Protein AF-A0A2X3I4X1-F1 (afdb_monomer)

Foldseek 3Di:
DDDPVLVVLLVLLVVLQVVCCVVPNPVVDDPVNSCVSSVHDPVSVCVNDPD

Secondary structure (DSSP, 8-state):
---HHHHHHHHHHHHHHHHHHHHH-GGG--HHHHHHHTT--HHHHHHHS--

Mean predicted aligned error: 6.29 Å

Structure (mmCIF, N/CA/C/O backbone):
data_AF-A0A2X3I4X1-F1
#
_entry.id   AF-A0A2X3I4X1-F1
#
loop_
_atom_site.group_PDB
_atom_site.id
_atom_site.type_symbol
_atom_site.label_atom_id
_atom_site.label_alt_id
_atom_site.label_comp_id
_atom_site.label_asym_id
_atom_site.label_entity_id
_atom_site.label_seq_id
_atom_site.pdbx_PDB_ins_code
_atom_site.Cartn_x
_atom_site.Cartn_y
_atom_site.Cartn_z
_atom_site.occupancy
_atom_site.B_iso_or_equiv
_atom_site.auth_seq_id
_atom_site.auth_comp_id
_atom_site.auth_asym_id
_atom_site.auth_atom_id
_atom_site.pdbx_PDB_model_num
ATOM 1 N N . MET A 1 1 ? -13.485 -7.903 22.298 1.00 41.56 1 MET A N 1
ATOM 2 C CA . MET A 1 1 ? -13.483 -8.845 21.157 1.00 41.56 1 MET A CA 1
ATOM 3 C C . MET A 1 1 ? -13.509 -8.078 19.826 1.00 41.56 1 MET A C 1
ATOM 5 O O . MET A 1 1 ? -14.314 -8.389 18.966 1.00 41.56 1 MET A O 1
ATOM 9 N N . ASN A 1 2 ? -12.661 -7.058 19.639 1.00 42.47 2 ASN A N 1
ATOM 10 C CA . ASN A 1 2 ? -12.792 -6.138 18.501 1.00 42.47 2 ASN A CA 1
ATOM 11 C C . ASN A 1 2 ? -11.445 -6.006 17.776 1.00 42.47 2 ASN A C 1
ATOM 13 O O . ASN A 1 2 ? -10.640 -5.156 18.130 1.00 42.47 2 ASN A O 1
ATOM 17 N N . ARG A 1 3 ? -11.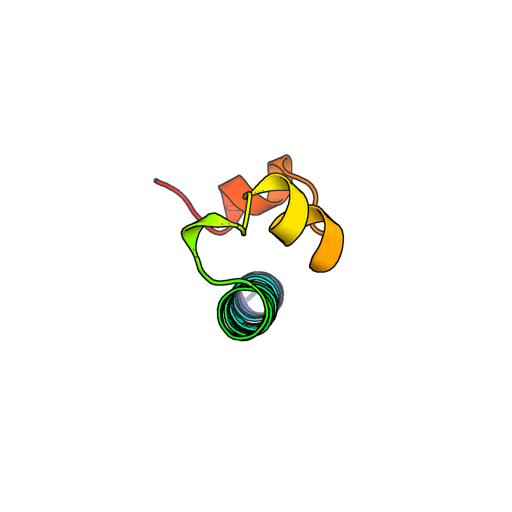153 -6.953 16.878 1.00 52.06 3 ARG A N 1
ATOM 18 C CA . ARG A 1 3 ? -9.986 -6.917 15.971 1.00 52.06 3 ARG A CA 1
ATOM 19 C C . ARG A 1 3 ? -10.352 -7.294 14.527 1.00 52.06 3 ARG A C 1
ATOM 21 O O . ARG A 1 3 ? -9.456 -7.542 13.732 1.00 52.06 3 ARG A O 1
ATOM 28 N N . HIS A 1 4 ? -11.641 -7.423 14.195 1.00 51.59 4 HIS A N 1
ATOM 29 C CA . HIS A 1 4 ? -12.037 -7.847 12.846 1.00 51.59 4 HIS A CA 1
ATOM 30 C C . HIS A 1 4 ? -11.827 -6.723 11.824 1.00 51.59 4 HIS A C 1
ATOM 32 O O . HIS A 1 4 ? -11.105 -6.934 10.860 1.00 51.59 4 HIS A O 1
ATOM 38 N N . SER A 1 5 ? -12.289 -5.503 12.113 1.00 57.41 5 SER A N 1
ATOM 39 C CA . SER A 1 5 ? -12.238 -4.374 11.171 1.00 57.41 5 SER A CA 1
ATOM 40 C C . SER A 1 5 ? -10.823 -3.972 10.725 1.00 57.41 5 SER A C 1
ATOM 42 O O . SER A 1 5 ? -10.622 -3.483 9.611 1.00 57.41 5 SER A O 1
ATOM 44 N N . ASP A 1 6 ? -9.826 -4.169 11.592 1.00 63.53 6 ASP A N 1
ATOM 45 C CA . ASP A 1 6 ? -8.426 -3.865 11.282 1.00 63.53 6 ASP A CA 1
ATOM 46 C C . ASP A 1 6 ? -7.803 -4.890 10.328 1.00 63.53 6 ASP A C 1
ATOM 48 O O . ASP A 1 6 ? -6.973 -4.541 9.485 1.00 63.53 6 ASP A O 1
ATOM 52 N N . CYS A 1 7 ? -8.223 -6.154 10.443 1.00 66.62 7 CYS A N 1
ATOM 53 C CA . CYS A 1 7 ? -7.785 -7.220 9.551 1.00 66.62 7 CYS A CA 1
ATOM 54 C C . CYS A 1 7 ? -8.352 -7.007 8.146 1.00 66.62 7 CYS A C 1
ATOM 56 O O . CYS A 1 7 ? -7.595 -7.067 7.180 1.00 66.62 7 CYS A O 1
ATOM 58 N N . ASP A 1 8 ? -9.634 -6.636 8.053 1.00 81.06 8 ASP A N 1
ATOM 59 C CA . ASP A 1 8 ? -10.313 -6.346 6.785 1.00 81.06 8 ASP A CA 1
ATOM 60 C C . ASP A 1 8 ? -9.599 -5.243 5.986 1.00 81.06 8 ASP A C 1
ATOM 62 O O . ASP A 1 8 ? -9.354 -5.380 4.786 1.00 81.06 8 ASP A O 1
ATOM 66 N N . THR A 1 9 ? -9.193 -4.157 6.652 1.00 84.56 9 THR A N 1
ATOM 67 C CA . THR A 1 9 ? -8.529 -3.031 5.972 1.00 84.56 9 THR A CA 1
ATOM 68 C C . THR A 1 9 ? -7.110 -3.399 5.536 1.00 84.56 9 THR A C 1
ATOM 70 O O . THR A 1 9 ? -6.677 -3.053 4.436 1.00 84.56 9 THR A O 1
ATOM 73 N N . ARG A 1 10 ? -6.377 -4.147 6.367 1.00 85.75 10 ARG A N 1
ATOM 74 C CA . ARG A 1 10 ? -5.035 -4.637 6.031 1.00 85.75 10 ARG A CA 1
ATOM 75 C C . ARG A 1 10 ? -5.061 -5.619 4.858 1.00 85.75 10 ARG A C 1
ATOM 77 O O . ARG A 1 10 ? -4.229 -5.496 3.959 1.00 85.75 10 ARG A O 1
ATOM 84 N N . GLU A 1 11 ? -5.992 -6.570 4.853 1.00 88.31 11 GLU A N 1
ATOM 85 C CA . GLU A 1 11 ? -6.190 -7.499 3.734 1.00 88.31 11 GLU A CA 1
ATOM 86 C C . GLU A 1 11 ? -6.590 -6.764 2.461 1.00 88.31 11 GLU A C 1
ATOM 88 O O . GLU A 1 11 ? -6.034 -7.047 1.402 1.00 88.31 11 GLU A 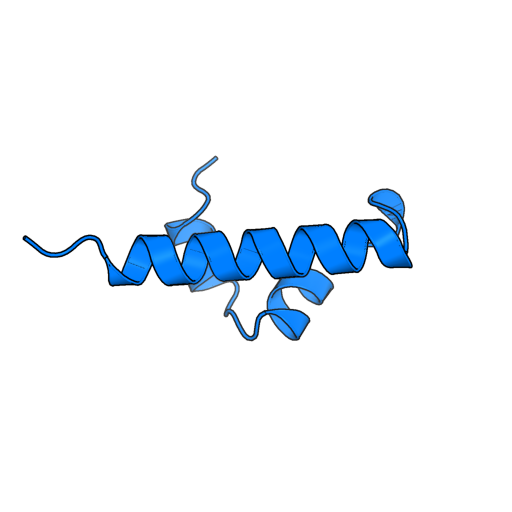O 1
ATOM 93 N N . HIS A 1 12 ? -7.461 -5.759 2.559 1.00 88.94 12 HIS A N 1
ATOM 94 C CA . HIS A 1 12 ? -7.825 -4.928 1.417 1.00 88.94 12 HIS A CA 1
ATOM 95 C C . HIS A 1 12 ? -6.610 -4.217 0.794 1.00 88.94 12 HIS A C 1
ATOM 97 O O . HIS A 1 12 ? -6.429 -4.235 -0.428 1.00 88.94 12 HIS A O 1
ATOM 103 N N . ILE A 1 13 ? -5.734 -3.641 1.624 1.00 87.81 13 ILE A N 1
ATOM 104 C CA . ILE A 1 13 ? -4.496 -2.996 1.166 1.00 87.81 13 ILE A CA 1
ATOM 105 C C . ILE A 1 13 ? -3.559 -4.022 0.509 1.00 87.81 13 ILE A C 1
ATOM 107 O O . ILE A 1 13 ? -2.986 -3.739 -0.542 1.00 87.81 13 ILE A O 1
ATOM 111 N N . LEU A 1 14 ? -3.415 -5.219 1.084 1.00 88.12 14 LEU A N 1
ATOM 112 C CA . LEU A 1 14 ? -2.580 -6.282 0.511 1.00 88.12 14 LEU A CA 1
ATOM 113 C C . LEU A 1 14 ? -3.123 -6.781 -0.831 1.00 88.12 14 LEU A C 1
ATOM 115 O O . LEU A 1 14 ? -2.358 -6.862 -1.787 1.00 88.12 14 LEU A O 1
ATOM 119 N N . ALA A 1 15 ? -4.427 -7.047 -0.928 1.00 90.62 15 ALA A N 1
ATOM 120 C CA . ALA A 1 15 ? -5.072 -7.492 -2.161 1.00 90.62 15 ALA A CA 1
ATOM 121 C C . ALA A 1 15 ? -4.940 -6.443 -3.275 1.00 90.62 15 ALA A C 1
ATOM 123 O O . ALA A 1 15 ? -4.580 -6.764 -4.407 1.00 90.62 15 ALA A O 1
ATOM 124 N N . THR A 1 16 ? -5.155 -5.167 -2.943 1.00 90.12 16 THR A N 1
ATOM 125 C CA . THR A 1 16 ? -4.970 -4.057 -3.887 1.00 90.12 16 THR A CA 1
ATOM 126 C C . THR A 1 16 ? -3.514 -3.954 -4.337 1.00 90.12 16 THR A C 1
ATOM 128 O O . THR A 1 16 ? -3.231 -3.770 -5.522 1.00 90.12 16 THR A O 1
ATOM 131 N N . GLY A 1 17 ? -2.578 -4.111 -3.401 1.00 88.62 17 GLY A N 1
ATOM 132 C CA . GLY A 1 17 ? -1.153 -4.100 -3.693 1.00 88.62 17 GLY A CA 1
ATOM 133 C C . GLY A 1 17 ? -0.728 -5.243 -4.597 1.00 88.62 17 GLY A C 1
ATOM 134 O O . GLY A 1 17 ? -0.021 -5.004 -5.569 1.00 88.62 17 GLY A O 1
ATOM 135 N N . GLU A 1 18 ? -1.208 -6.455 -4.338 1.00 88.62 18 GLU A N 1
ATOM 136 C CA . GLU A 1 18 ? -0.954 -7.627 -5.172 1.00 88.62 18 GLU A CA 1
ATOM 137 C C . GLU A 1 18 ? -1.451 -7.411 -6.606 1.00 88.62 18 GLU A C 1
ATOM 139 O O . GLU A 1 18 ? -0.690 -7.595 -7.556 1.00 88.62 18 GLU A O 1
ATOM 144 N N . GLN A 1 19 ? -2.686 -6.925 -6.769 1.00 87.44 19 GLN A N 1
ATOM 145 C CA . GLN A 1 19 ? -3.256 -6.625 -8.083 1.00 87.44 19 GLN A CA 1
ATOM 146 C C . GLN A 1 19 ? -2.434 -5.577 -8.841 1.00 87.44 19 GLN A C 1
ATOM 148 O O . GLN A 1 19 ? -2.130 -5.760 -10.022 1.00 87.44 19 GLN A O 1
ATOM 153 N N . LEU A 1 20 ? -2.025 -4.495 -8.175 1.00 86.12 20 LEU A N 1
ATOM 154 C CA . LEU A 1 20 ? -1.174 -3.467 -8.779 1.00 86.12 20 LEU A CA 1
ATOM 155 C C . LEU A 1 20 ? 0.210 -4.012 -9.146 1.00 86.12 20 LEU A C 1
ATOM 157 O O . LEU A 1 20 ? 0.743 -3.687 -10.209 1.00 86.12 20 LEU A O 1
ATOM 161 N N . CYS A 1 21 ? 0.766 -4.873 -8.298 1.00 85.31 21 CYS A N 1
ATOM 162 C CA . CYS A 1 21 ? 2.059 -5.505 -8.506 1.00 85.31 21 CYS A CA 1
ATOM 163 C C . CYS A 1 21 ? 2.037 -6.435 -9.726 1.00 85.31 21 CYS A C 1
ATOM 165 O O . CYS A 1 21 ? 2.951 -6.390 -10.547 1.00 85.31 21 CYS A O 1
ATOM 167 N N . MET A 1 22 ? 0.959 -7.206 -9.902 1.00 84.56 22 MET A N 1
ATOM 168 C CA . MET A 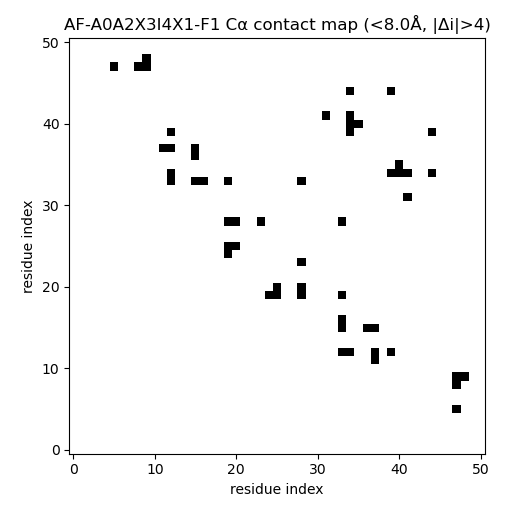1 22 ? 0.753 -8.047 -11.085 1.00 84.56 22 MET A CA 1
ATOM 169 C C . MET A 1 22 ? 0.605 -7.226 -12.373 1.00 84.56 22 MET A C 1
ATOM 171 O O . MET A 1 22 ? 1.098 -7.641 -13.419 1.00 84.56 22 MET A O 1
ATOM 175 N N . HIS A 1 23 ? -0.042 -6.057 -12.312 1.00 80.75 23 HIS A N 1
ATOM 176 C CA . HIS A 1 23 ? -0.302 -5.240 -13.502 1.00 80.75 23 HIS A CA 1
ATOM 177 C C . HIS A 1 23 ? 0.862 -4.327 -13.911 1.00 80.75 23 HIS A C 1
ATOM 179 O O . HIS A 1 23 ? 1.029 -4.060 -15.100 1.00 80.75 23 HIS A O 1
ATOM 185 N N . ARG A 1 24 ? 1.638 -3.790 -12.959 1.00 75.81 24 ARG A N 1
ATOM 186 C CA . ARG A 1 24 ? 2.674 -2.769 -13.232 1.00 75.81 24 ARG A CA 1
ATOM 187 C C . ARG A 1 24 ? 4.070 -3.110 -12.716 1.00 75.81 24 ARG A C 1
ATOM 189 O O . ARG A 1 24 ? 5.011 -2.370 -12.998 1.00 75.81 24 ARG A O 1
ATOM 196 N N . GLY A 1 25 ? 4.222 -4.219 -11.996 1.00 73.81 25 GLY A N 1
ATOM 197 C CA . GLY A 1 25 ? 5.458 -4.566 -11.306 1.00 73.81 25 GLY A CA 1
ATOM 198 C C . GLY A 1 25 ? 5.684 -3.715 -10.052 1.00 73.81 25 GLY A C 1
ATOM 199 O O . GLY A 1 25 ? 5.278 -2.556 -9.962 1.00 73.81 25 GLY A O 1
ATOM 200 N N . PHE A 1 26 ? 6.378 -4.296 -9.074 1.00 70.19 26 PHE A N 1
ATOM 201 C CA . PHE A 1 26 ? 6.624 -3.686 -7.761 1.00 70.19 26 PHE A CA 1
ATOM 202 C C . PHE A 1 26 ? 7.324 -2.315 -7.849 1.00 70.19 26 PHE A C 1
ATOM 204 O O . PHE A 1 26 ? 7.034 -1.410 -7.076 1.00 70.19 26 PHE A O 1
ATOM 211 N N . THR A 1 27 ? 8.202 -2.124 -8.838 1.00 68.19 27 THR A N 1
ATOM 212 C CA . THR A 1 27 ? 8.986 -0.890 -9.025 1.00 68.19 27 THR A CA 1
ATOM 213 C C . THR A 1 27 ? 8.148 0.304 -9.504 1.00 68.19 27 THR A C 1
ATOM 215 O O . THR A 1 27 ? 8.513 1.448 -9.245 1.00 68.19 27 THR A O 1
ATOM 218 N N . GLY A 1 28 ? 7.028 0.062 -10.195 1.00 66.12 28 GLY A N 1
ATOM 219 C CA . GLY A 1 28 ? 6.105 1.115 -10.645 1.00 66.12 28 GLY A CA 1
ATOM 220 C C . GLY A 1 28 ? 5.033 1.473 -9.612 1.00 66.12 28 GLY A C 1
ATOM 221 O O . GLY A 1 28 ? 4.296 2.442 -9.789 1.00 66.12 28 GLY A O 1
ATOM 222 N N . MET A 1 29 ? 4.935 0.692 -8.538 1.00 74.19 29 MET A N 1
ATOM 223 C CA . MET A 1 29 ? 3.909 0.816 -7.517 1.00 74.19 29 MET A CA 1
ATOM 224 C C . MET A 1 29 ? 4.413 1.692 -6.364 1.00 74.19 29 MET A C 1
ATOM 226 O O . MET A 1 29 ? 5.090 1.240 -5.445 1.00 74.19 29 MET A O 1
ATOM 230 N N . GLY A 1 30 ? 4.065 2.978 -6.392 1.00 80.31 30 GLY A N 1
ATOM 231 C CA . GLY A 1 30 ? 4.314 3.866 -5.258 1.00 80.31 30 GLY A CA 1
ATOM 232 C C . GLY A 1 30 ? 3.320 3.621 -4.119 1.00 80.31 30 GLY A C 1
ATOM 233 O O . GLY A 1 30 ? 2.133 3.423 -4.367 1.00 80.31 30 GLY A O 1
ATOM 234 N N . LEU A 1 31 ? 3.763 3.748 -2.861 1.00 83.19 31 LEU A N 1
ATOM 235 C CA . LEU A 1 31 ? 2.875 3.700 -1.686 1.00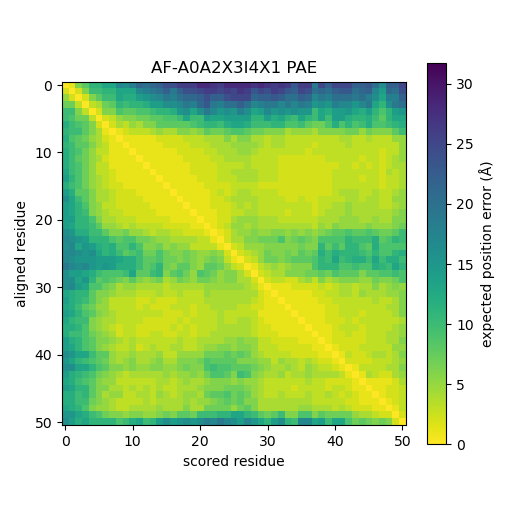 83.19 31 LEU A CA 1
ATOM 236 C C . LEU A 1 31 ? 1.680 4.661 -1.832 1.00 83.19 31 LEU A C 1
ATOM 238 O O . LEU A 1 31 ? 0.561 4.331 -1.466 1.00 83.19 31 LEU A O 1
ATOM 242 N N . SER A 1 32 ? 1.897 5.844 -2.411 1.00 83.06 32 SER A N 1
ATOM 243 C CA . SER A 1 32 ? 0.814 6.809 -2.642 1.00 83.06 32 SER A CA 1
ATOM 244 C C . SER A 1 32 ? -0.227 6.323 -3.661 1.00 83.06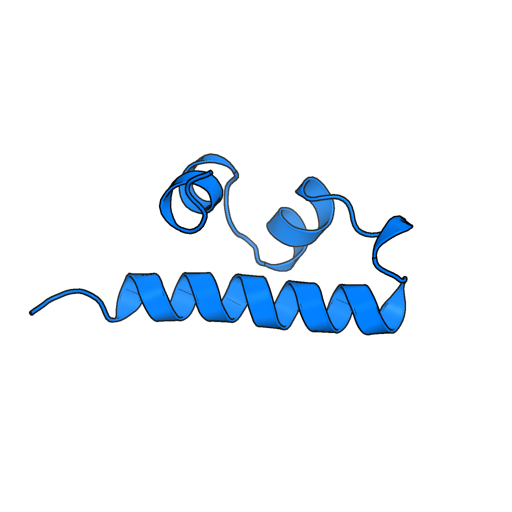 32 SER A C 1
ATOM 246 O O . SER A 1 32 ? -1.395 6.654 -3.497 1.00 83.06 32 SER A O 1
ATOM 248 N N . GLU A 1 33 ? 0.167 5.556 -4.685 1.00 85.75 33 GLU A N 1
ATOM 249 C CA . GLU A 1 33 ? -0.770 4.954 -5.650 1.00 85.75 33 GLU A CA 1
ATOM 250 C C . GLU A 1 33 ? -1.567 3.841 -4.977 1.00 85.75 33 GLU A C 1
ATOM 252 O O . GLU A 1 33 ? -2.789 3.875 -5.030 1.00 85.75 33 GLU A O 1
ATOM 257 N N . LEU A 1 34 ? -0.897 2.935 -4.253 1.00 86.44 34 LEU A N 1
ATOM 258 C CA . LEU A 1 34 ? -1.561 1.879 -3.484 1.00 86.44 34 LEU A CA 1
ATOM 259 C C . LEU A 1 34 ? -2.644 2.445 -2.567 1.00 86.44 34 LEU A C 1
ATOM 261 O O . LEU A 1 34 ? -3.777 1.986 -2.587 1.00 86.44 34 LEU A O 1
ATOM 265 N N . LEU A 1 35 ? -2.291 3.456 -1.777 1.00 87.81 35 LEU A N 1
ATOM 266 C CA . LEU A 1 35 ? -3.207 4.080 -0.828 1.00 87.81 35 LEU A CA 1
ATOM 267 C C . LEU A 1 35 ? -4.369 4.788 -1.508 1.00 87.81 35 LEU A C 1
ATOM 269 O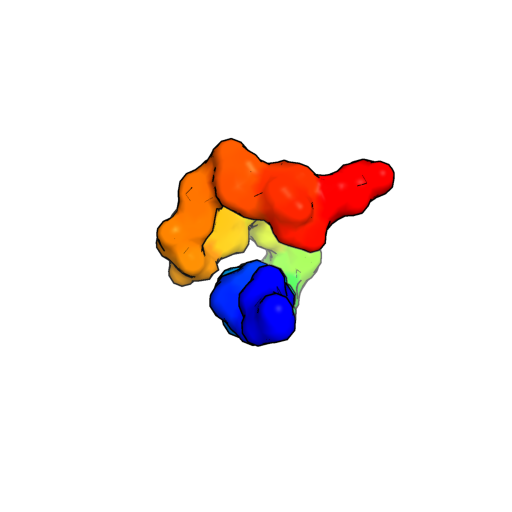 O . LEU A 1 35 ? -5.482 4.774 -0.997 1.00 87.81 35 LEU A O 1
ATOM 273 N N . LYS A 1 36 ? -4.119 5.382 -2.674 1.00 87.06 36 LYS A N 1
ATOM 274 C CA . LYS A 1 36 ? -5.161 6.018 -3.472 1.00 87.06 36 LYS A CA 1
ATOM 275 C C . LYS A 1 36 ? -6.103 4.983 -4.088 1.00 87.06 36 LYS A C 1
ATOM 277 O O . LYS A 1 36 ? -7.302 5.220 -4.111 1.00 87.06 36 LYS A O 1
ATOM 282 N N . THR A 1 37 ? -5.580 3.854 -4.562 1.00 87.31 37 THR A N 1
ATOM 283 C CA . THR A 1 37 ? -6.376 2.760 -5.138 1.00 87.31 37 THR A CA 1
ATOM 284 C C . THR A 1 37 ? -7.151 1.989 -4.073 1.00 87.31 37 THR A C 1
ATOM 286 O O . THR A 1 37 ? -8.292 1.627 -4.318 1.00 87.31 37 THR A O 1
ATOM 289 N N . ALA A 1 38 ? -6.561 1.775 -2.896 1.00 88.38 38 ALA A N 1
ATOM 290 C CA . ALA A 1 38 ? -7.206 1.125 -1.754 1.00 88.38 38 ALA A CA 1
ATOM 291 C C . ALA A 1 38 ? -8.108 2.085 -0.950 1.00 88.38 38 ALA A C 1
ATOM 293 O O . ALA A 1 38 ? -8.637 1.707 0.089 1.00 88.38 38 ALA A O 1
ATOM 294 N N . GLU A 1 39 ? -8.222 3.350 -1.379 1.00 88.19 39 GLU A N 1
ATOM 295 C CA . GLU A 1 39 ? -8.991 4.408 -0.707 1.00 88.19 39 GLU A CA 1
ATOM 296 C C . GLU A 1 39 ? -8.641 4.588 0.786 1.00 88.19 39 GLU A C 1
ATOM 298 O O . GLU A 1 39 ? -9.458 5.020 1.601 1.00 88.19 39 GLU A O 1
ATOM 303 N N . VAL A 1 40 ? -7.388 4.299 1.155 1.00 86.06 40 VAL A N 1
ATOM 304 C CA . VAL A 1 40 ? -6.906 4.369 2.538 1.00 86.06 40 VAL A CA 1
ATOM 305 C C . VAL A 1 40 ? -6.072 5.635 2.753 1.00 86.06 40 VAL A C 1
ATOM 307 O O . VAL A 1 40 ? -5.082 5.865 2.052 1.00 86.06 40 VAL A O 1
ATOM 310 N N . PRO A 1 41 ? -6.382 6.463 3.766 1.00 86.56 41 PRO A N 1
ATOM 311 C CA . PRO A 1 41 ? -5.544 7.605 4.104 1.00 86.56 41 PRO A CA 1
ATOM 312 C C . PRO A 1 41 ? -4.184 7.158 4.664 1.00 86.56 41 PRO A C 1
ATOM 314 O O . PRO A 1 41 ? -4.088 6.212 5.446 1.00 86.56 41 PRO A O 1
ATOM 317 N N . LYS A 1 42 ? -3.117 7.904 4.335 1.00 81.31 42 LYS A N 1
ATOM 318 C CA . LYS A 1 42 ? -1.740 7.632 4.806 1.00 81.31 42 LYS A CA 1
ATOM 319 C C . LYS A 1 42 ? -1.644 7.427 6.319 1.00 81.31 42 LYS A C 1
ATOM 321 O O . LYS A 1 42 ? -0.906 6.554 6.754 1.00 81.31 42 LYS A O 1
ATOM 326 N N . GLY A 1 43 ? -2.400 8.196 7.106 1.00 82.00 43 GLY A N 1
ATOM 327 C CA . GLY A 1 43 ? -2.421 8.059 8.565 1.00 82.00 43 GLY A CA 1
ATOM 328 C C . GLY A 1 43 ? -2.891 6.679 9.033 1.00 82.00 43 GLY A C 1
ATOM 329 O O . GLY A 1 43 ? -2.278 6.101 9.925 1.00 82.00 43 GLY A O 1
ATOM 330 N N . SER A 1 44 ? -3.917 6.118 8.387 1.00 81.88 44 SER A N 1
ATOM 331 C CA . SER A 1 44 ? -4.426 4.782 8.706 1.00 81.88 44 SER A CA 1
ATOM 332 C C . SER A 1 44 ? -3.488 3.679 8.226 1.00 81.88 44 SER A C 1
ATOM 334 O O . SER A 1 44 ? -3.345 2.670 8.903 1.00 81.88 44 SER A O 1
ATOM 336 N N . PHE A 1 45 ? -2.772 3.866 7.115 1.00 84.81 45 PHE A N 1
ATOM 337 C CA . PHE A 1 45 ? -1.794 2.871 6.658 1.00 84.81 45 PHE A CA 1
ATOM 338 C C . PHE A 1 45 ? -0.719 2.569 7.707 1.00 84.81 45 PHE A C 1
ATOM 340 O O . PHE A 1 45 ? -0.440 1.404 7.980 1.00 84.81 45 PHE A O 1
ATOM 347 N N . TYR A 1 46 ? -0.169 3.608 8.342 1.00 85.50 46 TYR A N 1
ATOM 348 C CA . TYR A 1 46 ? 0.830 3.445 9.404 1.00 85.50 46 TYR A CA 1
ATOM 349 C C . TYR A 1 46 ? 0.267 2.799 10.679 1.00 85.50 46 TYR A C 1
ATOM 351 O O . TYR A 1 46 ? 1.039 2.339 11.515 1.00 85.50 46 TYR A O 1
ATOM 359 N N . HIS A 1 47 ? -1.059 2.732 10.829 1.00 83.75 47 HIS A N 1
ATOM 360 C CA . HIS A 1 47 ? -1.702 1.964 11.893 1.00 83.75 47 HIS A CA 1
ATOM 361 C C . HIS A 1 47 ? -1.661 0.454 11.608 1.00 83.75 47 HIS A C 1
ATOM 363 O O . HIS A 1 47 ? -1.422 -0.338 12.517 1.00 83.75 47 HIS A O 1
ATOM 369 N N . TYR A 1 48 ? -1.858 0.058 10.345 1.00 81.25 48 TYR A N 1
ATOM 370 C CA . TYR A 1 48 ? -1.922 -1.350 9.925 1.00 81.25 48 TYR A CA 1
ATOM 371 C C . TYR A 1 48 ? -0.558 -1.967 9.596 1.00 81.25 48 TYR A C 1
ATOM 373 O O . TYR A 1 48 ? -0.378 -3.175 9.754 1.00 81.25 48 TYR A O 1
ATOM 381 N N . PHE A 1 49 ? 0.394 -1.152 9.137 1.00 80.94 49 PHE A N 1
ATOM 382 C CA . PHE A 1 49 ? 1.759 -1.562 8.806 1.00 80.94 49 PHE A CA 1
ATOM 383 C C . PHE A 1 49 ? 2.763 -0.761 9.646 1.00 80.94 49 PHE A C 1
ATOM 385 O O . PHE A 1 49 ? 3.394 0.169 9.133 1.00 80.94 49 PHE A O 1
ATOM 392 N N . PRO A 1 50 ? 2.890 -1.078 10.948 1.00 75.31 50 PRO A N 1
ATOM 393 C CA . PRO A 1 50 ? 3.994 -0.570 11.748 1.00 75.31 50 PRO A CA 1
ATOM 394 C C . PRO A 1 50 ? 5.320 -1.121 11.198 1.00 75.31 50 PRO A C 1
ATOM 396 O O . PRO A 1 50 ? 5.379 -2.274 10.766 1.00 75.31 50 PRO A O 1
ATOM 399 N N . LEU A 1 51 ? 6.345 -0.264 11.171 1.00 61.50 51 LEU A N 1
ATOM 400 C CA . LEU A 1 51 ? 7.721 -0.593 10.771 1.00 61.50 51 LEU A CA 1
ATOM 401 C C . LEU A 1 51 ? 8.339 -1.683 11.655 1.00 61.50 51 LEU A C 1
ATOM 403 O O . LEU A 1 51 ? 8.080 -1.656 12.880 1.00 61.50 51 LEU A O 1
#

Sequence (51 aa):
MNRHSDCDTREHILATGEQLCMHRGFTGMGLSELLKTAEVPKGSFYHYFPL

Radius of gyration: 11.36 Å; Cα contacts (8 Å, |Δi|>4): 28; chains: 1; bounding box: 22×17×35 Å

Nearest PDB structures (foldseek):
  4pxi-assembly1_B  TM=8.922E-01  e=3.828E-02  Streptomyces coelicolor
  5efy-assembly1_A  TM=9.197E-01  e=7.636E-02  Streptomyces coelicolor A3(2)
  4pxi-assembly1_C  TM=8.960E-01  e=7.636E-02  Streptomyces coelicolor
  7pt0-assembly1_B  TM=9.224E-01  e=1.262E-01  Streptomyces coelicolor
  5vl9-assembly2_C  TM=8.287E-01  e=1.045E-01  [Enterobacter] lignolyticus

InterPro domains:
  IPR001647 DNA-binding HTH domain, TetR-type [PF00440] (13-50)
  IPR001647 DN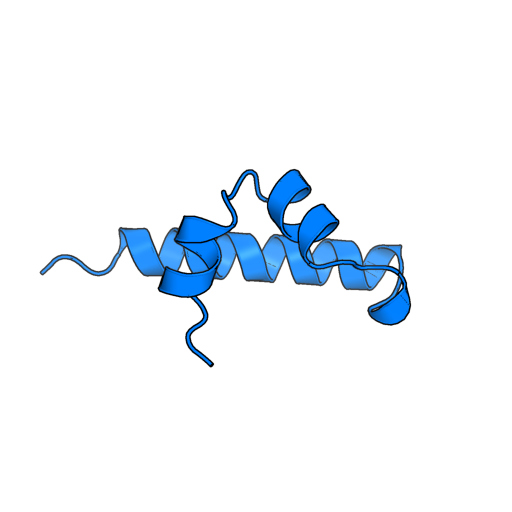A-binding HTH domain, TetR-type [PS50977] (7-51)
  IPR009057 Homedomain-like superfamily [SSF46689] (8-50)

pLDDT: mean 78.8, std 12.24, range [41.56, 90.62]

Solvent-accessible surface area (backbone atoms only — not comparable to full-atom values): 3118 Å² total; per-residue (Å²): 142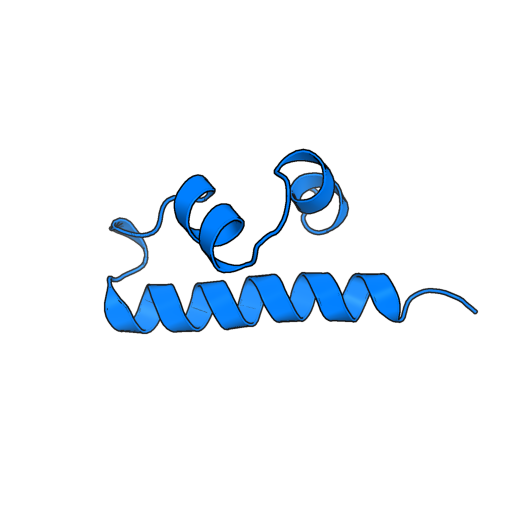,86,65,62,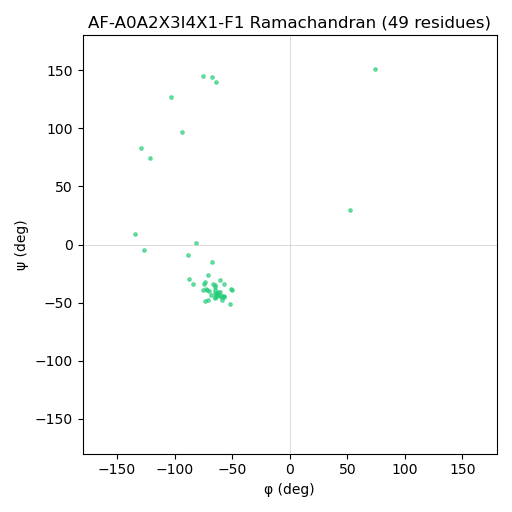73,61,49,56,53,46,50,46,46,48,53,48,40,51,54,48,32,74,74,60,36,67,91,70,59,45,71,69,55,46,31,60,74,52,72,44,55,71,74,58,49,53,70,71,57,67,131

Organism: Klebsiella pneumoniae (NCBI:txid573)